Protein AF-A0A1Y5X9A7-F1 (afdb_monomer_lite)

InterPro domains:
  IPR046259 Domain of unknown function DUF6292 [PF19809] (19-104)

Foldseek 3Di:
DPVPVVVVLVVQQVVVLVLVCLLCVLLVHHCVQKDWASPPQTKIKGWHQDDAPVHPPWTWIWIATQVFAIFIWTPADVPGDTGTDGGDDDDNRDHSVSSNVVSVCNNVPPD

Sequence (111 aa):
MTETLVDHYDSYSRGLREYVASVAARLGVGMESCCVDTSRPAQVYVALDHRLDQFPGRDLALLWDEGTGWHAALDPGVGEDTVVVAKLHGAERPDPAMVARFVMSLNEKAG

Structure (mmCIF, N/CA/C/O backbone):
data_AF-A0A1Y5X9A7-F1
#
_entry.id   AF-A0A1Y5X9A7-F1
#
loop_
_atom_site.group_PDB
_atom_site.id
_atom_site.type_symbol
_atom_site.label_atom_id
_atom_site.label_alt_id
_atom_site.label_comp_id
_atom_site.label_asym_id
_atom_site.label_entity_id
_atom_site.label_seq_id
_atom_site.pdbx_PDB_ins_code
_atom_site.Cartn_x
_atom_site.Cartn_y
_atom_site.Cartn_z
_atom_site.occupancy
_atom_site.B_iso_or_equiv
_atom_site.auth_seq_id
_atom_site.auth_comp_id
_atom_site.auth_asym_id
_atom_site.auth_atom_id
_atom_site.pdbx_PDB_model_num
ATOM 1 N N . MET A 1 1 ? 19.452 18.371 -25.354 1.00 51.19 1 MET A N 1
ATOM 2 C CA . MET A 1 1 ? 20.005 17.749 -24.129 1.00 51.19 1 MET A CA 1
ATOM 3 C C . MET A 1 1 ? 18.850 17.551 -23.144 1.00 51.19 1 MET A C 1
ATOM 5 O O . MET A 1 1 ? 18.767 18.224 -22.129 1.00 51.19 1 MET A O 1
ATOM 9 N N . THR A 1 2 ? 17.893 16.702 -23.523 1.00 55.06 2 THR A N 1
ATOM 10 C CA . THR A 1 2 ? 16.593 16.503 -22.841 1.00 55.06 2 THR A CA 1
ATOM 11 C C . THR A 1 2 ? 16.121 15.047 -22.910 1.00 55.06 2 THR A C 1
ATOM 13 O O . THR A 1 2 ? 15.251 14.662 -22.141 1.00 55.06 2 THR A O 1
ATOM 16 N N . GLU A 1 3 ? 16.714 14.220 -23.777 1.00 57.66 3 GLU A N 1
ATOM 17 C CA . GLU A 1 3 ? 16.274 12.838 -24.002 1.00 57.66 3 GLU A CA 1
ATOM 18 C C . GLU A 1 3 ? 16.565 11.902 -22.818 1.00 57.66 3 GLU A C 1
ATOM 20 O O . GLU A 1 3 ? 15.729 11.072 -22.493 1.00 57.66 3 GLU A O 1
ATOM 25 N N . THR A 1 4 ? 17.678 12.072 -22.094 1.00 62.78 4 THR A N 1
ATOM 26 C CA . THR A 1 4 ? 18.064 11.143 -21.011 1.00 62.78 4 THR A CA 1
ATOM 27 C C . THR A 1 4 ? 17.245 11.309 -19.724 1.00 62.78 4 THR A C 1
ATOM 29 O O . THR A 1 4 ? 16.929 10.326 -19.065 1.00 62.78 4 THR A O 1
ATOM 32 N N . LEU A 1 5 ? 16.879 12.539 -19.339 1.00 63.16 5 LEU A N 1
ATOM 33 C CA . LEU A 1 5 ? 16.118 12.778 -18.100 1.00 63.16 5 LEU A CA 1
ATOM 34 C C . LEU A 1 5 ? 14.635 12.416 -18.246 1.00 63.16 5 LEU A C 1
ATOM 36 O O . LEU A 1 5 ? 14.038 11.908 -17.301 1.00 63.16 5 LEU A O 1
ATOM 40 N N . VAL A 1 6 ? 14.053 12.660 -19.425 1.00 66.62 6 VAL A N 1
ATOM 41 C CA . VAL A 1 6 ? 12.646 12.340 -19.708 1.00 66.62 6 VAL A CA 1
ATOM 42 C C . VAL A 1 6 ? 12.442 10.825 -19.807 1.00 66.62 6 VAL A C 1
ATOM 44 O O . VAL A 1 6 ? 11.501 10.310 -19.210 1.00 66.62 6 VAL A O 1
ATOM 47 N N . ASP A 1 7 ? 13.354 10.101 -20.464 1.00 70.44 7 ASP A N 1
ATOM 48 C CA . ASP A 1 7 ? 13.302 8.636 -20.592 1.00 70.44 7 ASP A CA 1
ATOM 49 C C . ASP A 1 7 ? 13.431 7.918 -19.233 1.00 70.44 7 ASP A C 1
ATOM 51 O O . ASP A 1 7 ? 12.644 7.027 -18.894 1.00 70.44 7 ASP A O 1
ATOM 55 N N . HIS A 1 8 ? 14.361 8.366 -18.382 1.00 70.56 8 HIS A N 1
ATOM 56 C CA . HIS A 1 8 ? 14.515 7.816 -17.032 1.00 70.56 8 HIS A CA 1
ATOM 57 C C . HIS A 1 8 ? 13.336 8.131 -16.104 1.00 70.56 8 HIS A C 1
ATOM 59 O O . HIS A 1 8 ? 12.991 7.316 -15.247 1.00 70.56 8 HIS A O 1
ATOM 65 N N . TYR A 1 9 ? 12.703 9.296 -16.261 1.00 77.50 9 TYR A N 1
ATOM 66 C CA . TYR A 1 9 ? 11.526 9.652 -15.474 1.00 77.50 9 TYR A CA 1
ATOM 67 C C . TYR A 1 9 ? 10.298 8.822 -15.874 1.00 77.50 9 TYR A C 1
ATOM 69 O O . TYR A 1 9 ? 9.588 8.333 -14.994 1.00 77.50 9 TYR A O 1
ATOM 77 N N . ASP A 1 10 ? 10.075 8.609 -17.174 1.00 84.12 10 ASP A N 1
ATOM 78 C CA . ASP A 1 10 ? 8.954 7.806 -17.677 1.00 84.12 10 ASP A CA 1
ATOM 79 C C . ASP A 1 10 ? 9.111 6.322 -17.310 1.00 84.12 10 ASP A C 1
ATOM 81 O O . ASP A 1 10 ? 8.202 5.713 -16.740 1.00 84.12 10 ASP A O 1
ATOM 85 N N . SER A 1 11 ? 10.310 5.764 -17.510 1.00 88.06 11 SER A N 1
ATOM 86 C CA . SER A 1 11 ? 10.624 4.382 -17.125 1.00 88.06 11 SER A CA 1
ATOM 87 C C . SER A 1 11 ? 10.513 4.146 -15.618 1.00 88.06 11 SER A C 1
ATOM 89 O O . SER A 1 11 ? 9.946 3.134 -15.198 1.00 88.06 11 SER A O 1
ATOM 91 N N . TYR A 1 12 ? 10.979 5.083 -14.785 1.00 90.31 12 TYR A N 1
ATOM 92 C CA . TYR A 1 12 ? 10.788 4.991 -13.338 1.00 90.31 12 TYR A CA 1
ATOM 93 C C . TYR A 1 12 ? 9.310 5.062 -12.951 1.00 90.31 12 TYR A C 1
ATOM 95 O O . TYR A 1 12 ? 8.838 4.231 -12.176 1.00 90.31 12 TYR A O 1
ATOM 103 N N . SER A 1 13 ? 8.579 6.032 -13.505 1.00 92.75 13 SER A N 1
ATOM 104 C CA . SER A 1 13 ? 7.156 6.241 -13.225 1.00 92.75 13 SER A CA 1
ATOM 105 C C . SER A 1 13 ? 6.339 5.002 -13.573 1.00 92.75 13 SER A C 1
ATOM 107 O O . SER A 1 13 ? 5.507 4.552 -12.783 1.00 92.75 13 SER A O 1
ATOM 109 N N . ARG A 1 14 ? 6.618 4.404 -14.733 1.00 94.25 14 ARG A N 1
ATOM 110 C CA . ARG A 1 14 ? 6.00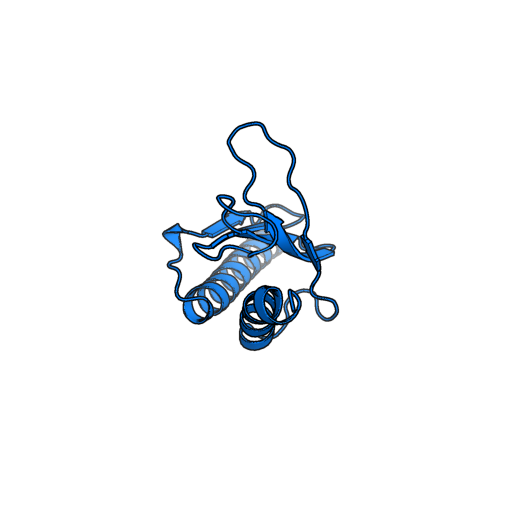6 3.154 -15.171 1.00 94.25 14 ARG A CA 1
ATOM 111 C C . ARG A 1 14 ? 6.376 1.990 -14.255 1.00 94.25 14 ARG A C 1
ATOM 113 O O . ARG A 1 14 ? 5.482 1.285 -13.797 1.00 94.25 14 ARG A O 1
ATOM 120 N N . GLY A 1 15 ? 7.659 1.824 -13.939 1.00 95.69 15 GLY A N 1
ATOM 121 C CA . GLY A 1 15 ? 8.128 0.746 -13.068 1.00 95.69 15 GLY A CA 1
ATOM 122 C C . GLY A 1 15 ? 7.543 0.823 -11.655 1.00 95.69 15 GLY A C 1
ATOM 123 O O . GLY A 1 15 ? 7.172 -0.202 -11.085 1.00 95.69 15 GLY A O 1
ATOM 124 N N . LEU A 1 16 ? 7.398 2.029 -11.095 1.00 95.81 16 LEU A N 1
ATOM 125 C CA . LEU A 1 16 ? 6.732 2.222 -9.807 1.00 95.81 16 LEU A CA 1
ATOM 126 C C . LEU A 1 16 ? 5.245 1.861 -9.895 1.00 95.81 16 LEU A C 1
ATOM 128 O O . LEU A 1 16 ? 4.751 1.135 -9.039 1.00 95.81 16 LEU A O 1
ATOM 132 N N . ARG A 1 17 ? 4.537 2.294 -10.944 1.00 96.88 17 ARG A N 1
ATOM 133 C CA . ARG A 1 17 ? 3.119 1.944 -11.145 1.00 96.88 17 ARG A CA 1
ATOM 134 C C . ARG A 1 17 ? 2.903 0.438 -11.312 1.00 96.88 17 ARG A C 1
ATOM 136 O O . ARG A 1 17 ? 1.978 -0.100 -10.716 1.00 96.88 17 ARG A O 1
ATOM 143 N N . GLU A 1 18 ? 3.756 -0.248 -12.069 1.00 97.56 18 GLU A N 1
ATOM 144 C CA . GLU A 1 18 ? 3.699 -1.709 -12.247 1.00 97.56 18 GLU A CA 1
ATOM 145 C C . GLU A 1 18 ? 3.978 -2.455 -10.929 1.00 97.56 18 GLU A C 1
ATOM 147 O O . GLU A 1 18 ? 3.305 -3.437 -10.596 1.00 97.56 18 GLU A O 1
ATOM 152 N N . TYR A 1 19 ? 4.930 -1.954 -10.137 1.00 97.81 19 TYR A N 1
ATOM 153 C CA . TYR A 1 19 ? 5.202 -2.471 -8.799 1.00 97.81 19 TYR A CA 1
ATOM 154 C C . TYR A 1 19 ? 3.999 -2.296 -7.862 1.00 97.81 19 TYR A C 1
ATOM 156 O O . TYR A 1 19 ? 3.570 -3.263 -7.231 1.00 97.81 19 TYR A O 1
ATOM 164 N N . VAL A 1 20 ? 3.412 -1.096 -7.812 1.00 98.06 20 VAL A N 1
ATOM 165 C CA . VAL A 1 20 ? 2.229 -0.807 -6.986 1.00 98.06 20 VAL A CA 1
ATOM 166 C C . VAL A 1 20 ? 1.040 -1.658 -7.417 1.00 98.06 20 VAL A C 1
ATOM 168 O O . VAL A 1 20 ? 0.380 -2.229 -6.556 1.00 98.06 20 VAL A O 1
ATOM 171 N N . ALA A 1 21 ? 0.822 -1.852 -8.719 1.00 98.00 21 ALA A N 1
ATOM 172 C CA . ALA A 1 21 ? -0.217 -2.753 -9.218 1.00 98.00 21 ALA A CA 1
ATOM 173 C C . ALA A 1 21 ? -0.014 -4.198 -8.738 1.00 98.00 21 ALA A C 1
ATOM 175 O O . ALA A 1 21 ? -0.970 -4.870 -8.354 1.00 98.00 21 ALA A O 1
ATOM 176 N N . SER A 1 22 ? 1.236 -4.664 -8.692 1.00 98.38 22 SER A N 1
ATOM 177 C CA . SER A 1 22 ? 1.568 -5.992 -8.167 1.00 98.38 22 SER A CA 1
ATOM 178 C C . SER A 1 22 ? 1.323 -6.101 -6.659 1.00 98.38 22 SER A C 1
ATOM 180 O O . SER A 1 22 ? 0.901 -7.152 -6.183 1.00 98.38 22 SER A O 1
ATOM 182 N N . VAL A 1 23 ? 1.569 -5.034 -5.895 1.00 98.06 23 VAL A N 1
ATOM 183 C CA . VAL A 1 23 ? 1.252 -4.969 -4.458 1.00 98.06 23 VAL A CA 1
ATOM 184 C C . VAL A 1 23 ? -0.263 -4.955 -4.240 1.00 98.06 23 VAL A C 1
ATOM 186 O O . VAL A 1 23 ? -0.771 -5.795 -3.499 1.00 98.06 23 VAL A O 1
ATOM 189 N N . ALA A 1 24 ? -0.986 -4.069 -4.928 1.00 97.19 24 ALA A N 1
ATOM 190 C CA . ALA A 1 24 ? -2.438 -3.922 -4.847 1.00 97.19 24 ALA A CA 1
ATOM 191 C C . ALA A 1 24 ? -3.162 -5.242 -5.151 1.00 97.19 24 ALA A C 1
ATOM 193 O O . ALA A 1 24 ? -3.959 -5.716 -4.341 1.00 97.19 24 ALA A O 1
ATOM 194 N N . ALA A 1 25 ? -2.777 -5.918 -6.240 1.00 97.25 25 ALA A N 1
ATOM 195 C CA . ALA A 1 25 ? -3.339 -7.213 -6.617 1.00 97.25 25 ALA A CA 1
ATOM 196 C C . ALA A 1 25 ? -3.178 -8.277 -5.519 1.00 97.25 25 ALA A C 1
ATOM 198 O O . ALA A 1 25 ? -4.061 -9.108 -5.315 1.00 97.25 25 ALA A O 1
ATOM 199 N N . ARG A 1 26 ? -2.062 -8.255 -4.782 1.00 96.81 26 ARG A N 1
ATOM 200 C CA . ARG A 1 26 ? -1.810 -9.196 -3.678 1.00 96.81 26 ARG A CA 1
ATOM 201 C C . ARG A 1 26 ? -2.531 -8.833 -2.388 1.00 96.81 26 ARG A C 1
ATOM 203 O O . ARG A 1 26 ? -2.753 -9.718 -1.569 1.00 96.81 26 ARG A O 1
ATOM 210 N N . LEU A 1 27 ? -2.864 -7.560 -2.213 1.00 95.19 27 LEU A N 1
ATOM 211 C CA . LEU A 1 27 ? -3.708 -7.065 -1.127 1.00 95.19 27 LEU A CA 1
ATOM 212 C C . LEU A 1 27 ? -5.204 -7.224 -1.438 1.00 95.19 27 LEU A C 1
ATOM 214 O O . LEU A 1 27 ? -6.029 -7.004 -0.559 1.00 95.19 27 LEU A O 1
ATOM 218 N N . GLY A 1 28 ? -5.552 -7.627 -2.666 1.00 95.38 28 GLY A N 1
ATOM 219 C CA . GLY A 1 28 ? -6.936 -7.795 -3.106 1.00 95.38 28 GLY A CA 1
ATOM 220 C C . GLY A 1 28 ? -7.660 -6.478 -3.389 1.00 95.38 28 GLY A C 1
ATOM 221 O O . GLY A 1 28 ? -8.885 -6.478 -3.441 1.00 95.38 28 GLY A O 1
ATOM 222 N N . VAL A 1 29 ? -6.922 -5.377 -3.577 1.00 95.62 29 VAL A N 1
ATOM 223 C CA . VAL A 1 29 ? -7.473 -4.053 -3.905 1.00 95.62 29 VAL A CA 1
ATOM 224 C C . VAL A 1 29 ? -7.144 -3.670 -5.346 1.00 95.62 29 VAL A C 1
ATOM 226 O O . VAL A 1 29 ? -6.154 -4.131 -5.922 1.00 95.62 29 VAL A O 1
ATOM 229 N N . GLY A 1 30 ? -7.989 -2.833 -5.941 1.00 95.00 30 GLY A N 1
ATOM 230 C CA . GLY A 1 30 ? -7.767 -2.302 -7.280 1.00 95.00 30 GLY A CA 1
ATOM 231 C C . GLY A 1 30 ? -6.832 -1.090 -7.285 1.00 95.00 30 GLY A C 1
ATOM 232 O O . GLY A 1 30 ? -6.578 -0.463 -6.257 1.00 95.00 30 GLY A O 1
ATOM 233 N N . MET A 1 31 ? -6.317 -0.736 -8.465 1.00 96.19 31 MET A N 1
ATOM 234 C CA . MET A 1 31 ? -5.465 0.452 -8.630 1.00 96.19 31 MET A CA 1
ATOM 235 C C . MET A 1 31 ? -6.221 1.763 -8.393 1.00 96.19 31 MET A C 1
ATOM 237 O O . MET A 1 31 ? -5.593 2.783 -8.133 1.00 96.19 31 MET A O 1
ATOM 241 N N . GLU A 1 32 ? -7.551 1.749 -8.463 1.00 95.69 32 GLU A N 1
ATOM 242 C CA . GLU A 1 32 ? -8.416 2.860 -8.068 1.00 95.69 32 GLU A CA 1
ATOM 243 C C . GLU A 1 32 ? -8.320 3.192 -6.572 1.00 95.69 32 GLU A C 1
ATOM 245 O O . GLU A 1 32 ? -8.576 4.331 -6.188 1.00 95.69 32 GLU A O 1
ATOM 250 N N . SER A 1 33 ? -7.894 2.231 -5.746 1.00 95.25 33 SER A N 1
ATOM 251 C CA . SER A 1 33 ? -7.592 2.426 -4.324 1.00 95.25 33 SER A CA 1
ATOM 252 C C . SER A 1 33 ? -6.169 2.946 -4.093 1.00 95.25 33 SER A C 1
ATOM 254 O O . SER A 1 33 ? -5.757 3.116 -2.945 1.00 95.25 33 SER A O 1
ATOM 256 N N . CYS A 1 34 ? -5.393 3.180 -5.157 1.00 96.75 34 CYS A N 1
ATOM 257 C CA . CYS A 1 34 ? -4.008 3.626 -5.081 1.00 96.75 34 CYS A CA 1
ATOM 258 C C . CYS A 1 34 ? -3.836 5.052 -5.616 1.00 96.75 34 CYS A C 1
ATOM 260 O O . CYS A 1 34 ? -4.306 5.396 -6.700 1.00 96.75 34 CYS A O 1
ATOM 262 N N . CYS A 1 35 ? -3.042 5.856 -4.916 1.00 95.56 35 CYS A N 1
ATOM 263 C CA . CYS A 1 35 ? -2.485 7.100 -5.433 1.00 95.56 35 CYS A CA 1
ATOM 264 C C . CYS A 1 35 ? -0.970 6.934 -5.579 1.00 95.56 35 CYS A C 1
ATOM 266 O O . CYS A 1 35 ? -0.298 6.552 -4.624 1.00 95.56 35 CYS A O 1
ATOM 268 N N . VAL A 1 36 ? -0.438 7.186 -6.777 1.00 96.44 36 VAL A N 1
ATOM 269 C CA . VAL A 1 36 ? 0.998 7.085 -7.078 1.00 96.44 36 VAL A CA 1
ATOM 270 C C . VAL A 1 36 ? 1.488 8.446 -7.549 1.00 96.44 36 VAL A C 1
ATOM 272 O O . VAL A 1 36 ? 1.197 8.849 -8.682 1.00 96.44 36 VAL A O 1
ATOM 275 N N . ASP A 1 37 ? 2.237 9.125 -6.687 1.00 95.00 37 ASP A N 1
ATOM 276 C CA . ASP A 1 37 ? 2.958 10.351 -7.004 1.00 95.00 37 ASP A CA 1
ATOM 277 C C . ASP A 1 37 ? 4.407 10.001 -7.360 1.00 95.00 37 ASP A C 1
ATOM 279 O O . ASP A 1 37 ? 5.165 9.454 -6.561 1.00 95.00 37 ASP A O 1
ATOM 283 N N . THR A 1 38 ? 4.782 10.280 -8.604 1.00 93.62 38 THR A N 1
ATOM 284 C CA . THR A 1 38 ? 6.114 9.984 -9.141 1.00 93.62 38 THR A CA 1
A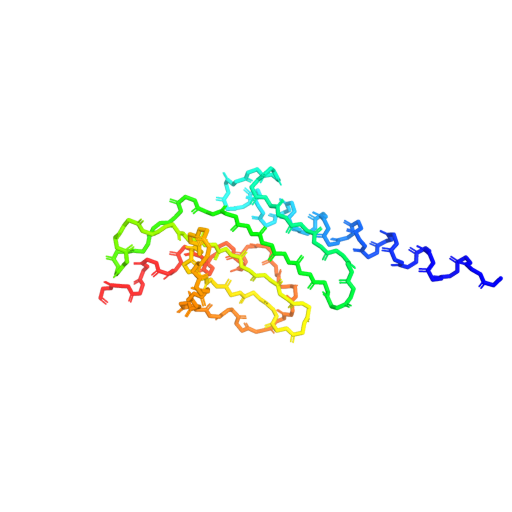TOM 285 C C . THR A 1 38 ? 7.055 11.187 -9.083 1.00 93.62 38 THR A C 1
ATOM 287 O O . THR A 1 38 ? 8.212 11.063 -9.493 1.00 93.62 38 THR A O 1
ATOM 290 N N . SER A 1 39 ? 6.583 12.345 -8.603 1.00 90.25 39 SER A N 1
ATOM 291 C CA . SER A 1 39 ? 7.454 13.479 -8.296 1.00 90.25 39 SER A CA 1
ATOM 292 C C . SER A 1 39 ? 8.442 13.074 -7.205 1.00 90.25 39 SER A C 1
ATOM 294 O O . SER A 1 39 ? 8.120 12.253 -6.361 1.00 90.25 39 SER A O 1
ATOM 296 N N . ARG A 1 40 ? 9.688 13.556 -7.259 1.00 88.25 40 ARG A N 1
ATOM 297 C CA . ARG A 1 40 ? 10.735 13.110 -6.326 1.00 88.25 40 ARG A CA 1
ATOM 298 C C . ARG A 1 40 ? 10.724 13.980 -5.060 1.00 88.25 40 ARG A C 1
ATOM 300 O O . ARG A 1 40 ? 10.813 15.202 -5.210 1.00 88.25 40 ARG A O 1
ATOM 307 N N . PRO A 1 41 ? 10.705 13.394 -3.846 1.00 91.31 41 PRO A N 1
ATOM 308 C CA . PRO A 1 41 ? 10.665 11.955 -3.552 1.00 91.31 41 PRO A CA 1
ATOM 309 C C . PRO A 1 41 ? 9.299 11.332 -3.861 1.00 91.31 41 PRO A C 1
ATOM 311 O O . PRO A 1 41 ? 8.262 11.901 -3.517 1.00 91.31 41 PRO A O 1
ATOM 314 N N . ALA A 1 42 ? 9.321 10.166 -4.511 1.00 94.56 42 ALA A N 1
ATOM 315 C CA . ALA A 1 42 ? 8.099 9.491 -4.932 1.00 94.56 42 ALA A CA 1
ATOM 316 C C . ALA A 1 42 ? 7.330 8.928 -3.734 1.00 94.56 42 ALA A C 1
ATOM 318 O O . ALA A 1 42 ? 7.925 8.458 -2.762 1.00 94.56 42 ALA A O 1
ATOM 319 N N . GLN A 1 43 ? 6.004 8.948 -3.837 1.00 95.56 43 GLN A N 1
ATOM 320 C CA . GLN A 1 43 ? 5.098 8.538 -2.772 1.00 95.56 43 GLN A CA 1
ATOM 321 C C . GLN A 1 43 ? 3.972 7.662 -3.316 1.00 95.56 43 GLN A C 1
ATOM 323 O O . GLN A 1 43 ? 3.482 7.846 -4.434 1.00 95.56 43 GLN A O 1
ATOM 328 N N . VAL A 1 44 ? 3.543 6.703 -2.503 1.00 96.88 44 VAL A N 1
ATOM 329 C CA . VAL A 1 44 ? 2.382 5.862 -2.786 1.00 96.88 44 VAL A CA 1
ATOM 330 C C . VAL A 1 44 ? 1.476 5.839 -1.572 1.00 96.88 44 VAL A C 1
ATOM 332 O O . VAL A 1 44 ? 1.931 5.706 -0.440 1.00 96.88 44 VAL A O 1
ATOM 335 N N . TYR A 1 45 ? 0.182 5.911 -1.834 1.00 95.62 45 TYR A N 1
ATOM 336 C CA . TYR A 1 45 ? -0.876 5.650 -0.875 1.00 95.62 45 TYR A CA 1
ATOM 337 C C . TYR A 1 45 ? -1.749 4.521 -1.422 1.00 95.62 45 TYR A C 1
ATOM 339 O O . TYR A 1 45 ? -2.091 4.526 -2.606 1.00 95.62 45 TYR A O 1
ATOM 347 N N . VAL A 1 46 ? -2.117 3.563 -0.576 1.00 95.81 46 VAL A N 1
ATOM 348 C CA . VAL A 1 46 ? -3.061 2.487 -0.891 1.00 95.81 46 VAL A CA 1
ATOM 349 C C . VAL A 1 46 ? -4.096 2.411 0.225 1.00 95.81 46 VAL A C 1
ATOM 351 O O . VAL A 1 46 ? -3.747 2.078 1.357 1.00 95.81 46 VAL A O 1
ATOM 354 N N . ALA A 1 47 ? -5.357 2.694 -0.094 1.00 93.94 47 ALA A N 1
ATOM 355 C CA . ALA A 1 47 ? -6.468 2.484 0.829 1.00 93.94 47 ALA A CA 1
ATOM 356 C C . ALA A 1 47 ? -6.720 0.983 1.012 1.00 93.94 47 ALA A C 1
ATOM 358 O O . ALA A 1 47 ? -6.751 0.231 0.033 1.00 93.94 47 ALA A O 1
ATOM 359 N N . LEU A 1 48 ? -6.910 0.547 2.257 1.00 92.31 48 LEU A N 1
ATOM 360 C CA . LEU A 1 48 ? -7.216 -0.836 2.602 1.00 92.31 48 LEU A CA 1
ATOM 361 C C . LEU A 1 48 ? -8.507 -0.892 3.417 1.00 92.31 48 LEU A C 1
ATOM 363 O O . LEU A 1 48 ? -8.610 -0.255 4.457 1.00 92.31 48 LEU A O 1
ATOM 367 N N . ASP A 1 49 ? -9.412 -1.805 3.068 1.00 84.75 49 ASP A N 1
ATOM 368 C CA . ASP A 1 49 ? -10.569 -2.146 3.918 1.00 84.75 49 ASP A CA 1
ATOM 369 C C . ASP A 1 49 ? -10.176 -2.954 5.178 1.00 84.75 49 ASP A C 1
ATOM 371 O O . ASP A 1 49 ? -11.016 -3.527 5.877 1.00 84.75 49 ASP A O 1
ATOM 375 N N . HIS A 1 50 ? -8.875 -3.055 5.464 1.00 81.62 50 HIS A N 1
ATOM 376 C CA . HIS A 1 50 ? -8.360 -3.755 6.631 1.00 81.62 50 HIS A CA 1
ATOM 377 C C . HIS A 1 50 ? -8.518 -2.878 7.867 1.00 81.62 50 HIS A C 1
ATOM 379 O O . HIS A 1 50 ? -8.104 -1.721 7.880 1.00 81.62 50 HIS A O 1
ATOM 385 N N . ARG A 1 51 ? -9.045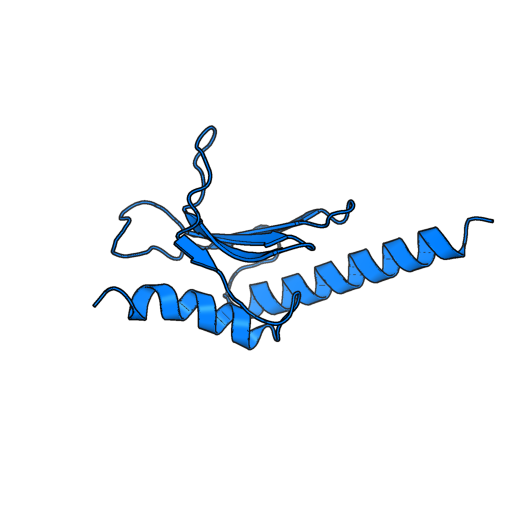 -3.468 8.938 1.00 82.56 51 ARG A N 1
ATOM 386 C CA . ARG A 1 51 ? -9.169 -2.827 10.247 1.00 82.56 51 ARG A CA 1
ATOM 387 C C . ARG A 1 51 ? -8.297 -3.550 11.252 1.00 82.56 51 ARG A C 1
ATOM 389 O O . ARG A 1 51 ? -8.206 -4.778 11.218 1.00 82.56 51 ARG A O 1
ATOM 396 N N . LEU A 1 52 ? -7.678 -2.771 12.131 1.00 84.06 52 LEU A N 1
ATOM 397 C CA . LEU A 1 52 ? -6.976 -3.296 13.294 1.00 84.06 52 LEU A CA 1
ATOM 398 C C . LEU A 1 52 ? -7.939 -3.392 14.469 1.00 84.06 52 LEU A C 1
ATOM 400 O O . LEU A 1 52 ? -8.621 -2.416 14.782 1.00 84.06 52 LEU A O 1
ATOM 404 N N . ASP A 1 53 ? -7.923 -4.517 15.180 1.00 83.81 53 ASP A N 1
ATOM 405 C CA . ASP A 1 53 ? -8.763 -4.716 16.371 1.00 83.81 53 ASP A CA 1
ATOM 406 C C . ASP A 1 53 ? -8.500 -3.658 17.458 1.00 83.81 53 ASP A C 1
ATOM 408 O O . ASP A 1 53 ? -9.402 -3.259 18.193 1.00 83.81 53 ASP A O 1
ATOM 412 N N . GLN A 1 54 ? -7.264 -3.151 17.523 1.00 81.56 54 GLN A N 1
ATOM 413 C CA . GLN A 1 54 ? -6.844 -2.100 18.455 1.00 81.56 54 GLN A CA 1
ATOM 414 C C . GLN A 1 54 ? -7.433 -0.717 18.117 1.00 81.56 54 GLN A C 1
ATOM 416 O O . GLN A 1 54 ? -7.476 0.154 18.984 1.00 81.56 54 GLN A O 1
ATOM 421 N N . PHE A 1 55 ? -7.897 -0.510 16.878 1.00 81.75 55 PHE A N 1
ATOM 422 C CA . PHE A 1 55 ? -8.414 0.766 16.373 1.00 81.75 55 PHE A CA 1
ATOM 423 C C . PHE A 1 55 ? -9.765 0.567 15.664 1.00 81.75 55 PHE A C 1
ATOM 425 O O . PHE A 1 55 ? -9.862 0.694 14.440 1.00 81.75 55 PHE A O 1
ATOM 432 N N . PRO A 1 56 ? -10.836 0.246 16.414 1.00 79.75 56 PRO A N 1
ATOM 433 C CA . PRO A 1 56 ? -12.138 -0.022 15.822 1.00 79.75 56 PRO A CA 1
ATOM 434 C C . PRO A 1 56 ? -12.671 1.204 15.068 1.00 79.75 56 PRO A C 1
ATOM 436 O O . PRO A 1 56 ? -12.641 2.327 15.567 1.00 79.75 56 PRO A O 1
ATOM 439 N N . GLY A 1 57 ? -13.195 0.971 13.862 1.00 82.69 57 GLY A N 1
ATOM 440 C CA . GLY A 1 57 ? -13.800 2.015 13.027 1.00 82.69 57 GLY A CA 1
ATOM 441 C C . GLY A 1 57 ? -12.808 2.877 12.243 1.00 82.69 57 GLY A C 1
ATOM 442 O O . GLY A 1 57 ? -13.237 3.834 11.604 1.00 82.69 57 GLY A O 1
ATOM 443 N N . ARG A 1 58 ? -11.512 2.547 12.273 1.00 84.94 58 ARG A N 1
ATOM 444 C CA . ARG A 1 58 ? -10.480 3.177 11.446 1.00 84.94 58 ARG A CA 1
ATOM 445 C C . ARG A 1 58 ? -9.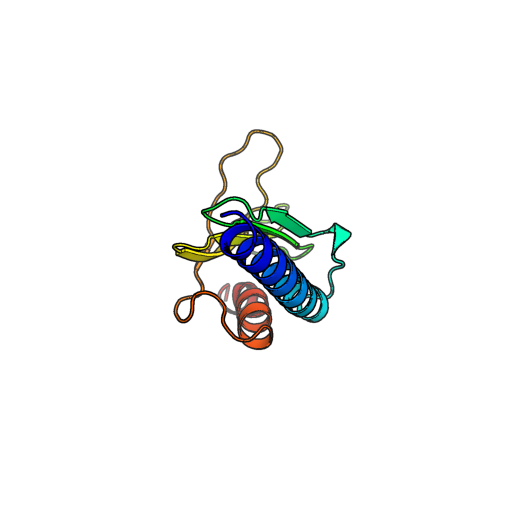958 2.162 10.438 1.00 84.94 58 ARG A C 1
ATOM 447 O O . ARG A 1 58 ? -9.481 1.095 10.826 1.00 84.94 58 ARG A O 1
ATOM 454 N N . ASP A 1 59 ? -10.072 2.503 9.164 1.00 89.31 59 ASP A N 1
ATOM 455 C CA . ASP A 1 59 ? -9.489 1.714 8.084 1.00 89.31 59 ASP A CA 1
ATOM 456 C C . ASP A 1 59 ? -7.971 1.952 8.035 1.00 89.31 59 ASP A C 1
ATOM 458 O O . ASP A 1 59 ? -7.457 2.935 8.582 1.00 89.31 59 ASP A O 1
ATOM 462 N N . LEU A 1 60 ? -7.231 1.019 7.442 1.00 92.25 60 LEU A N 1
ATOM 463 C CA . LEU A 1 60 ? -5.795 1.151 7.240 1.00 92.25 60 LEU A CA 1
ATOM 464 C C . LEU A 1 60 ? -5.494 1.779 5.884 1.00 92.25 60 LEU A C 1
ATOM 466 O O . LEU A 1 60 ? -6.115 1.476 4.871 1.00 92.25 60 LEU A O 1
ATOM 470 N N . ALA A 1 61 ? -4.430 2.564 5.854 1.00 94.25 61 ALA A N 1
ATOM 471 C CA . ALA A 1 61 ? -3.740 2.939 4.641 1.00 94.25 61 ALA A CA 1
ATOM 472 C C . ALA A 1 61 ? -2.334 2.340 4.656 1.00 94.25 61 ALA A C 1
ATOM 474 O O . ALA A 1 61 ? -1.653 2.287 5.687 1.00 94.25 61 ALA A O 1
ATOM 475 N N . LEU A 1 62 ? -1.878 1.900 3.491 1.00 95.88 62 LEU A N 1
ATOM 476 C CA . LEU A 1 62 ? -0.495 1.521 3.277 1.00 95.88 62 LEU A CA 1
ATOM 477 C C . LEU A 1 62 ? 0.206 2.643 2.510 1.00 95.88 62 LEU A C 1
ATOM 479 O O . LEU A 1 62 ? -0.198 3.013 1.409 1.00 95.88 62 LEU A O 1
ATOM 483 N N . LEU A 1 63 ? 1.260 3.180 3.112 1.00 95.81 63 LEU A N 1
ATOM 484 C CA . LEU A 1 63 ? 2.031 4.304 2.605 1.00 95.81 63 LEU A CA 1
ATOM 485 C C . LEU A 1 63 ? 3.413 3.824 2.186 1.00 95.81 63 LEU A C 1
ATOM 487 O O . LEU A 1 63 ? 4.020 3.006 2.877 1.00 95.81 63 LEU A O 1
ATOM 491 N N . TRP A 1 64 ? 3.921 4.355 1.085 1.00 96.94 64 TRP A N 1
ATOM 492 C CA . TRP A 1 64 ? 5.312 4.203 0.690 1.00 96.94 64 TRP A CA 1
ATOM 493 C C . TRP A 1 64 ? 5.911 5.564 0.402 1.00 96.94 64 TRP A C 1
ATOM 495 O O . TRP A 1 64 ? 5.292 6.388 -0.269 1.00 96.94 64 TRP A O 1
ATOM 505 N N . ASP A 1 65 ? 7.137 5.759 0.853 1.00 92.69 65 ASP A N 1
ATOM 506 C CA . ASP A 1 65 ? 7.958 6.907 0.505 1.00 92.69 65 ASP A CA 1
ATOM 507 C C . ASP A 1 65 ? 9.330 6.410 0.045 1.00 92.69 65 ASP A C 1
ATOM 509 O O . ASP A 1 65 ? 9.912 5.507 0.649 1.00 92.69 65 ASP A O 1
ATOM 513 N N . GLU A 1 66 ? 9.850 7.002 -1.026 1.00 91.69 66 GLU A N 1
ATOM 514 C CA . GLU A 1 66 ? 11.126 6.621 -1.635 1.00 91.69 66 GLU A CA 1
ATOM 515 C C . GLU A 1 66 ? 12.291 6.611 -0.636 1.00 91.69 66 GLU A C 1
ATOM 517 O O . GLU A 1 66 ? 13.164 5.754 -0.712 1.00 91.69 66 GLU A O 1
ATOM 522 N N . GLY A 1 67 ? 12.309 7.528 0.333 1.00 90.44 67 GLY A N 1
ATOM 523 C CA . GLY A 1 67 ? 13.385 7.597 1.320 1.00 90.44 67 GLY A CA 1
ATOM 524 C C . GLY A 1 67 ? 13.219 6.624 2.485 1.00 90.44 67 GLY A C 1
ATOM 525 O O . GLY A 1 67 ? 14.195 6.287 3.161 1.00 90.44 67 GLY A O 1
ATOM 526 N N . THR A 1 68 ? 11.990 6.193 2.772 1.00 90.12 68 THR A N 1
ATOM 527 C CA . THR A 1 68 ? 11.676 5.526 4.037 1.00 90.12 68 THR A CA 1
ATOM 528 C C . THR A 1 68 ? 11.014 4.158 3.900 1.00 90.12 68 THR A C 1
ATOM 530 O O . THR A 1 68 ? 11.015 3.427 4.895 1.00 90.12 68 THR A O 1
ATOM 533 N N . GLY A 1 69 ? 10.557 3.765 2.713 1.00 94.88 69 GLY A N 1
ATOM 534 C CA . GLY A 1 69 ? 9.939 2.473 2.424 1.00 94.88 69 GLY A CA 1
ATOM 535 C C . GLY A 1 69 ? 8.460 2.409 2.807 1.00 94.88 69 GLY A C 1
ATOM 536 O O . GLY A 1 69 ? 7.779 3.427 2.847 1.00 94.88 69 GLY A O 1
ATOM 537 N N . TRP A 1 70 ? 7.970 1.190 3.055 1.00 97.50 70 TRP A N 1
ATOM 538 C CA . TRP A 1 70 ? 6.562 0.914 3.353 1.00 97.50 70 TRP A CA 1
ATOM 539 C C . TRP A 1 70 ? 6.216 1.050 4.841 1.00 97.50 70 TRP A C 1
ATOM 541 O O . TRP A 1 70 ? 6.904 0.503 5.713 1.00 97.50 70 TRP A O 1
ATOM 551 N N . HIS A 1 71 ? 5.070 1.666 5.125 1.00 95.81 71 HIS A N 1
ATOM 552 C CA . HIS A 1 71 ? 4.498 1.808 6.462 1.00 95.81 71 HIS A CA 1
ATOM 553 C C . HIS A 1 71 ? 2.988 1.627 6.408 1.00 95.81 71 HIS A C 1
ATOM 555 O O . HIS A 1 71 ? 2.328 2.082 5.479 1.00 95.81 71 HIS A O 1
ATOM 561 N N . ALA A 1 72 ? 2.437 0.990 7.432 1.00 95.00 72 ALA A N 1
ATOM 562 C CA . ALA A 1 72 ? 1.004 0.975 7.657 1.00 95.00 72 ALA A CA 1
ATOM 563 C C . ALA A 1 72 ? 0.638 2.146 8.566 1.00 95.00 72 ALA A C 1
ATOM 565 O O . ALA A 1 72 ? 1.297 2.385 9.586 1.00 95.00 72 ALA A O 1
ATOM 566 N N . ALA A 1 73 ? -0.424 2.847 8.210 1.00 93.38 73 ALA A N 1
ATOM 567 C CA . ALA A 1 73 ? -1.000 3.920 8.992 1.00 93.38 73 ALA A CA 1
ATOM 568 C C . ALA A 1 73 ? -2.509 3.725 9.106 1.00 93.38 73 ALA A C 1
ATOM 570 O O . ALA A 1 73 ? -3.119 3.053 8.279 1.00 93.38 73 ALA A O 1
ATOM 571 N N . LEU A 1 74 ? -3.117 4.319 10.127 1.00 90.50 74 LEU A N 1
ATOM 572 C CA . LEU A 1 74 ? -4.560 4.526 10.108 1.00 90.50 74 LEU A CA 1
ATOM 573 C C . LEU A 1 74 ? -4.874 5.515 8.990 1.00 90.50 74 LEU A C 1
ATOM 575 O O . LEU A 1 74 ? -4.178 6.526 8.874 1.00 90.50 74 LEU A O 1
ATOM 579 N N . ASP A 1 75 ? -5.906 5.230 8.200 1.00 80.81 75 ASP A N 1
ATOM 580 C CA . ASP A 1 75 ? -6.393 6.159 7.192 1.00 80.81 75 ASP A CA 1
ATOM 581 C C . ASP A 1 75 ? -6.742 7.482 7.898 1.00 80.81 75 ASP A C 1
ATOM 583 O O . ASP A 1 75 ? -7.540 7.485 8.857 1.00 80.81 75 ASP A O 1
ATOM 587 N N . PRO A 1 76 ? -6.065 8.591 7.552 1.00 68.19 76 PRO A N 1
ATOM 588 C CA . PRO A 1 76 ? -6.423 9.884 8.091 1.00 68.19 76 PRO A CA 1
ATOM 589 C C . PRO A 1 76 ? -7.763 10.269 7.471 1.00 68.19 76 PRO A C 1
ATOM 591 O O . PRO A 1 76 ? -7.875 10.483 6.264 1.00 68.19 76 PRO A O 1
ATOM 594 N N . GLY A 1 77 ? -8.799 10.388 8.305 1.00 66.62 77 GLY A N 1
ATOM 595 C CA . GLY A 1 77 ? -9.997 11.101 7.883 1.00 66.62 77 GLY A CA 1
ATOM 596 C C . GLY A 1 77 ? -9.618 12.501 7.384 1.00 66.62 77 GLY A C 1
ATOM 597 O O . GLY A 1 77 ? -8.542 13.023 7.690 1.00 66.62 77 GLY A O 1
ATOM 598 N N . VAL A 1 78 ? -10.494 13.134 6.604 1.00 58.69 78 VAL A N 1
ATOM 599 C CA . VAL A 1 78 ? -10.219 14.469 6.051 1.00 58.69 78 VAL A CA 1
ATOM 600 C C . VAL A 1 78 ? -9.849 15.447 7.178 1.00 58.69 78 VAL A C 1
ATOM 602 O O . VAL A 1 78 ? -10.691 15.781 8.008 1.00 58.69 78 VAL A O 1
ATOM 605 N N . GLY A 1 79 ? -8.598 15.925 7.180 1.00 63.53 79 GLY A N 1
ATOM 606 C CA . GLY A 1 79 ? -8.082 16.896 8.153 1.00 63.53 79 GLY A CA 1
ATOM 607 C C . GLY A 1 79 ? -7.436 16.309 9.415 1.00 63.53 79 GLY A C 1
ATOM 608 O O . GLY A 1 79 ? -7.114 17.081 10.315 1.00 63.53 79 GLY A O 1
ATOM 609 N N . GLU A 1 80 ? -7.244 14.989 9.498 1.00 66.56 80 GLU A N 1
ATOM 610 C CA . GLU A 1 80 ? -6.547 14.340 10.616 1.00 66.56 80 GLU A CA 1
ATOM 611 C C . GLU A 1 80 ? -5.072 14.041 10.313 1.00 66.56 80 GLU A C 1
ATOM 613 O O . GLU A 1 80 ? -4.679 13.833 9.165 1.00 66.56 80 GLU A O 1
ATOM 618 N N . ASP A 1 81 ? -4.261 13.971 11.372 1.00 73.19 81 ASP A N 1
ATOM 619 C CA . ASP A 1 81 ? -2.872 13.530 11.281 1.00 73.19 81 ASP A CA 1
ATOM 620 C C . ASP A 1 81 ? -2.790 12.021 11.003 1.00 73.19 81 ASP A C 1
ATOM 622 O O . ASP A 1 81 ? -3.476 11.202 11.622 1.00 73.19 81 ASP A O 1
ATOM 626 N N . THR A 1 82 ? -1.891 11.640 10.098 1.00 79.44 82 THR A N 1
ATOM 627 C CA . THR A 1 82 ? -1.582 10.239 9.801 1.00 79.44 82 THR A CA 1
ATOM 628 C C . THR A 1 82 ? -0.924 9.566 11.005 1.00 79.44 82 THR A C 1
ATOM 630 O O . THR A 1 82 ? 0.187 9.921 11.404 1.00 79.44 82 THR A O 1
ATOM 633 N N . VAL A 1 83 ? -1.563 8.528 11.548 1.00 88.81 83 VAL A N 1
ATOM 634 C CA . VAL A 1 83 ? -1.002 7.728 12.647 1.00 88.81 83 VAL A CA 1
ATOM 635 C C . VAL A 1 83 ? -0.344 6.476 12.082 1.00 88.81 83 VAL A C 1
ATOM 637 O O . VAL A 1 83 ? -1.026 5.526 11.705 1.00 88.81 83 VAL A O 1
ATOM 640 N N . VAL A 1 84 ? 0.990 6.457 12.035 1.00 91.44 84 VAL A N 1
ATOM 641 C CA . VAL A 1 84 ? 1.762 5.274 11.623 1.00 91.44 84 VAL A CA 1
ATOM 642 C C . VAL A 1 84 ? 1.712 4.213 12.721 1.00 91.44 84 VAL A C 1
ATOM 644 O O . VAL A 1 84 ? 2.123 4.464 13.852 1.00 91.44 84 VAL A O 1
ATOM 647 N N . VAL A 1 85 ? 1.252 3.012 12.373 1.00 92.88 85 VAL A N 1
ATOM 648 C CA . VAL A 1 85 ? 1.096 1.884 13.308 1.00 92.88 85 VAL A CA 1
ATOM 649 C C . VAL A 1 85 ? 2.221 0.860 13.185 1.00 92.88 85 VAL A C 1
ATOM 651 O O . VAL A 1 85 ? 2.565 0.197 14.161 1.00 92.88 85 VAL A O 1
ATOM 654 N N . ALA A 1 86 ? 2.829 0.730 12.003 1.00 93.56 86 ALA A N 1
ATOM 655 C CA . ALA A 1 86 ? 3.942 -0.186 11.780 1.00 93.56 86 ALA A CA 1
ATOM 656 C C . ALA A 1 86 ? 4.778 0.213 10.560 1.00 93.56 86 ALA A C 1
ATOM 658 O O . ALA A 1 86 ? 4.277 0.815 9.612 1.00 93.56 86 ALA A O 1
ATOM 659 N N . LYS A 1 87 ? 6.050 -0.195 10.554 1.00 95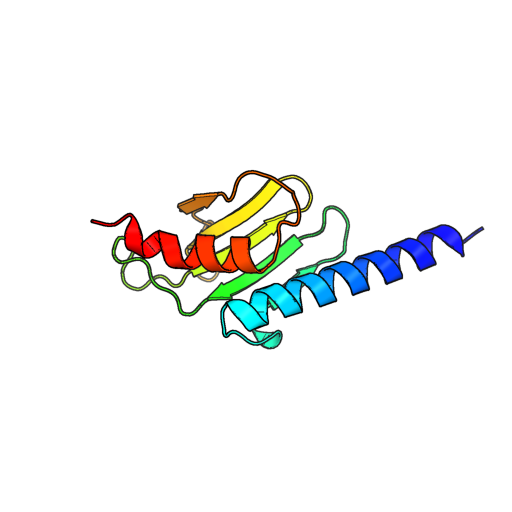.12 87 LYS A N 1
ATOM 660 C CA . LYS A 1 87 ? 6.975 -0.016 9.430 1.00 95.12 87 LYS A CA 1
ATOM 661 C C . LYS A 1 87 ? 7.495 -1.366 8.941 1.00 95.12 87 LYS A C 1
ATOM 663 O O . LYS A 1 87 ? 7.903 -2.201 9.749 1.00 95.12 87 LYS A O 1
ATOM 668 N N . LEU A 1 88 ? 7.534 -1.557 7.624 1.00 95.81 88 LEU A N 1
ATOM 669 C CA . LEU A 1 88 ? 8.247 -2.667 7.005 1.00 95.81 88 LEU A CA 1
ATOM 670 C C . LEU A 1 88 ? 9.707 -2.259 6.794 1.00 95.81 88 LEU A C 1
ATOM 672 O O . LEU A 1 88 ? 10.025 -1.379 5.998 1.00 95.81 88 LEU A O 1
ATOM 676 N N . HIS A 1 89 ? 10.607 -2.897 7.535 1.00 90.62 89 HIS A N 1
ATOM 677 C CA . HIS A 1 89 ? 12.042 -2.666 7.410 1.00 90.62 89 HIS A CA 1
ATOM 678 C C . HIS A 1 89 ? 12.654 -3.563 6.330 1.00 90.62 89 HIS A C 1
ATOM 680 O O . HIS A 1 89 ? 12.230 -4.705 6.153 1.00 90.62 89 HIS A O 1
ATOM 686 N N . GLY A 1 90 ? 13.697 -3.073 5.657 1.00 88.62 90 GLY A N 1
ATOM 687 C CA . GLY A 1 90 ? 14.441 -3.834 4.656 1.00 88.62 90 GLY A CA 1
ATOM 688 C C . GLY A 1 90 ? 14.648 -3.035 3.376 1.00 88.62 90 GLY A C 1
ATOM 689 O O . GLY A 1 90 ? 14.985 -1.854 3.432 1.00 88.62 90 GLY A O 1
ATOM 690 N N . ALA A 1 91 ? 14.474 -3.701 2.234 1.00 87.25 91 ALA A N 1
ATOM 691 C CA . ALA A 1 91 ? 14.557 -3.061 0.927 1.00 87.25 91 ALA A CA 1
ATOM 692 C C . ALA A 1 91 ? 13.489 -1.968 0.776 1.00 87.25 91 ALA A C 1
ATOM 694 O O . ALA A 1 91 ? 12.374 -2.121 1.268 1.00 87.25 91 ALA A O 1
ATOM 695 N N . GLU A 1 92 ? 13.824 -0.906 0.045 1.00 86.94 92 GLU A N 1
ATOM 696 C CA . GLU A 1 92 ? 12.908 0.197 -0.269 1.00 86.94 92 GLU A CA 1
ATOM 697 C C . GLU A 1 92 ? 11.675 -0.302 -1.038 1.00 86.94 92 GLU A C 1
ATOM 699 O O . GLU A 1 92 ? 10.543 0.006 -0.679 1.00 86.94 92 GLU A O 1
ATOM 704 N N . ARG A 1 93 ? 11.888 -1.151 -2.052 1.00 92.19 93 ARG A N 1
ATOM 705 C CA . ARG A 1 93 ? 10.839 -1.845 -2.812 1.00 92.19 93 ARG A CA 1
ATOM 706 C C . ARG A 1 93 ? 11.009 -3.357 -2.642 1.00 92.19 93 ARG A C 1
ATOM 708 O O . ARG A 1 93 ? 11.649 -3.997 -3.478 1.00 92.19 93 ARG A O 1
ATOM 715 N N . PRO A 1 94 ? 10.522 -3.933 -1.529 1.00 94.19 94 PRO A N 1
ATOM 716 C CA . PRO A 1 94 ? 10.609 -5.367 -1.285 1.00 94.19 94 PRO A CA 1
ATOM 717 C C . PRO A 1 94 ? 9.676 -6.133 -2.231 1.00 94.19 94 PRO A C 1
ATOM 719 O O . PRO A 1 94 ? 8.812 -5.541 -2.877 1.00 94.19 94 PRO A O 1
ATOM 722 N N . ASP A 1 95 ? 9.813 -7.458 -2.286 1.00 96.75 95 ASP A N 1
ATOM 723 C CA . ASP A 1 95 ? 8.888 -8.307 -3.045 1.00 96.75 95 ASP A CA 1
ATOM 724 C C . ASP A 1 95 ? 7.421 -8.003 -2.654 1.00 96.75 95 ASP A C 1
ATOM 726 O O . ASP A 1 95 ? 7.125 -7.925 -1.455 1.00 96.75 95 ASP A O 1
ATOM 730 N N . PRO A 1 96 ? 6.485 -7.844 -3.611 1.00 97.69 96 PRO A N 1
ATOM 731 C CA . PRO A 1 96 ? 5.079 -7.570 -3.305 1.00 97.69 96 PRO A CA 1
ATOM 732 C C . PRO A 1 96 ? 4.433 -8.567 -2.321 1.00 97.69 96 PRO A C 1
ATOM 734 O O . PRO A 1 96 ? 3.532 -8.204 -1.564 1.00 97.69 96 PRO A O 1
ATOM 737 N N . ALA A 1 97 ? 4.905 -9.818 -2.273 1.00 96.62 97 ALA A N 1
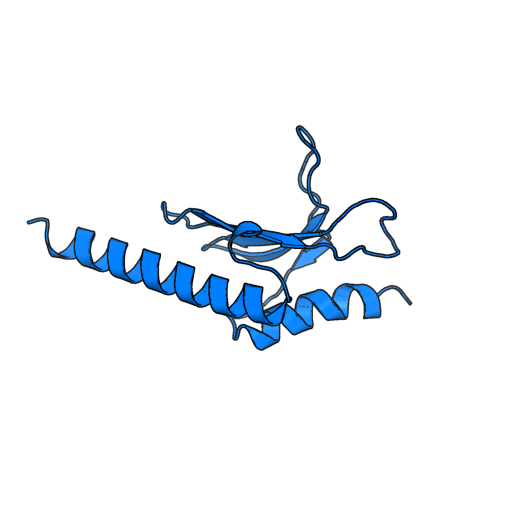ATOM 738 C CA . ALA A 1 97 ? 4.509 -10.816 -1.278 1.00 96.62 97 ALA A CA 1
ATOM 739 C C . ALA A 1 97 ? 4.850 -10.419 0.147 1.00 96.62 97 ALA A C 1
ATOM 741 O O . ALA A 1 97 ? 4.071 -10.680 1.064 1.00 96.62 97 ALA A O 1
ATOM 742 N N . MET A 1 98 ? 6.016 -9.811 0.327 1.00 97.12 98 MET A N 1
ATOM 743 C CA . MET A 1 98 ? 6.488 -9.362 1.624 1.00 97.12 98 MET A CA 1
ATOM 744 C C . MET A 1 98 ? 5.634 -8.204 2.136 1.00 97.12 98 MET A C 1
ATOM 746 O O . MET A 1 98 ? 5.280 -8.198 3.312 1.00 97.12 98 MET A O 1
ATOM 750 N N . VAL A 1 99 ? 5.236 -7.288 1.248 1.00 97.12 99 VAL A N 1
ATOM 751 C CA . VAL A 1 99 ? 4.329 -6.179 1.579 1.00 97.12 99 VAL A CA 1
ATOM 752 C C . VAL A 1 99 ? 2.954 -6.702 1.999 1.00 97.12 99 VAL A C 1
ATOM 754 O O . VAL A 1 99 ? 2.454 -6.340 3.061 1.00 97.12 99 VAL A O 1
ATOM 757 N N . ALA A 1 100 ? 2.371 -7.624 1.227 1.00 95.19 100 ALA A N 1
ATOM 758 C CA . ALA A 1 100 ? 1.078 -8.218 1.571 1.00 95.19 100 ALA A CA 1
ATOM 759 C C . ALA A 1 100 ? 1.127 -8.992 2.900 1.00 95.19 100 ALA A C 1
ATOM 761 O O . ALA A 1 100 ? 0.248 -8.847 3.747 1.00 95.19 100 ALA A O 1
ATOM 762 N N . ARG A 1 101 ? 2.189 -9.780 3.123 1.00 94.94 101 ARG A N 1
ATOM 763 C CA . ARG A 1 101 ? 2.393 -10.502 4.387 1.00 94.94 101 ARG A CA 1
ATOM 764 C C . ARG A 1 101 ? 2.545 -9.553 5.571 1.00 94.94 101 ARG A C 1
ATOM 766 O O . ARG A 1 101 ? 2.024 -9.845 6.642 1.00 94.94 101 ARG A O 1
ATOM 773 N N . PHE A 1 102 ? 3.248 -8.441 5.380 1.00 95.38 102 PHE A N 1
ATOM 774 C CA . PHE A 1 102 ? 3.378 -7.410 6.399 1.00 95.38 102 PHE A CA 1
ATOM 775 C C . PHE A 1 102 ? 2.003 -6.893 6.837 1.00 95.38 102 PHE A C 1
ATOM 777 O O . PHE A 1 102 ? 1.725 -6.946 8.033 1.00 95.38 102 PHE A O 1
ATOM 784 N N . VAL A 1 103 ? 1.125 -6.516 5.897 1.00 93.75 103 VAL A N 1
ATOM 785 C CA . VAL A 1 103 ? -0.242 -6.047 6.205 1.00 93.75 103 VAL A CA 1
ATOM 786 C C . VAL A 1 103 ? -1.050 -7.110 6.952 1.00 93.75 103 VAL A C 1
ATOM 788 O O . VAL A 1 103 ? -1.614 -6.817 8.002 1.00 93.75 103 VAL A O 1
ATOM 791 N N . MET A 1 104 ? -1.055 -8.358 6.470 1.00 90.94 104 MET A N 1
ATOM 792 C CA . MET A 1 104 ? -1.796 -9.449 7.123 1.00 90.94 104 MET A CA 1
ATOM 793 C C . MET A 1 104 ? -1.320 -9.701 8.564 1.00 90.94 104 MET A C 1
ATOM 795 O O . MET A 1 104 ? -2.134 -9.970 9.445 1.00 90.94 104 MET A O 1
ATOM 799 N N . SER A 1 105 ? -0.018 -9.547 8.827 1.00 92.06 105 SER A N 1
ATOM 800 C CA . SER A 1 105 ? 0.556 -9.774 10.160 1.00 92.06 105 SER A CA 1
ATOM 801 C C . SER A 1 105 ? 0.176 -8.724 11.208 1.00 92.06 105 SER A C 1
ATOM 803 O O . SER A 1 105 ? 0.387 -8.948 12.401 1.00 92.06 105 SER A O 1
ATOM 805 N N . LEU A 1 106 ? -0.388 -7.581 10.795 1.00 89.50 106 LEU A N 1
ATOM 806 C CA . LEU A 1 106 ? -0.764 -6.511 11.723 1.00 89.50 106 LEU A CA 1
ATOM 807 C C . LEU A 1 106 ? -1.914 -6.927 12.649 1.00 89.50 106 LEU A C 1
ATOM 809 O O . LEU A 1 106 ? -1.944 -6.493 13.797 1.00 89.50 106 LEU A O 1
ATOM 813 N N . ASN A 1 107 ? -2.793 -7.823 12.189 1.00 78.75 107 ASN A N 1
ATOM 814 C CA . ASN A 1 107 ? -3.855 -8.408 13.015 1.00 78.75 107 ASN A CA 1
ATOM 815 C C . ASN A 1 107 ? -3.392 -9.637 13.810 1.00 78.75 107 ASN A C 1
ATOM 817 O O . ASN A 1 107 ? -3.984 -9.972 14.828 1.00 78.75 107 ASN A O 1
ATOM 821 N N . GLU A 1 108 ? -2.293 -10.280 13.414 1.00 74.06 108 GLU A N 1
ATOM 822 C CA . GLU A 1 108 ? -1.739 -11.429 14.145 1.00 74.06 108 GLU A CA 1
ATOM 823 C C . GLU A 1 108 ? -0.983 -11.009 15.419 1.00 74.06 108 GLU A C 1
ATOM 825 O O . GLU A 1 108 ? -0.802 -11.818 16.325 1.00 74.06 108 GLU A O 1
ATOM 830 N N . LYS A 1 109 ? -0.538 -9.747 15.511 1.00 52.12 109 LYS A N 1
ATOM 831 C CA . LYS A 1 109 ? 0.192 -9.203 16.673 1.00 52.12 109 LYS A CA 1
ATOM 832 C C . LYS A 1 109 ? -0.690 -8.517 17.725 1.00 52.12 109 LYS A C 1
ATOM 834 O O . LYS A 1 109 ? -0.153 -7.933 18.663 1.00 52.12 109 LYS A O 1
ATOM 839 N N . ALA A 1 110 ? -2.014 -8.574 17.585 1.00 44.78 110 ALA A N 1
ATOM 840 C CA . ALA A 1 110 ? -2.966 -8.007 18.543 1.00 44.78 110 ALA A CA 1
ATOM 841 C C . ALA A 1 110 ? -3.530 -9.042 19.545 1.00 44.78 110 ALA A C 1
ATOM 843 O O . ALA A 1 110 ? -4.614 -8.827 20.084 1.00 44.78 110 ALA A O 1
ATOM 844 N N . GLY A 1 111 ? -2.805 -10.144 19.788 1.00 38.06 111 GLY A N 1
ATOM 845 C CA . GLY A 1 111 ? -3.129 -11.181 20.779 1.00 38.06 111 GLY A CA 1
ATOM 846 C C . GLY A 1 111 ? -2.082 -11.298 21.876 1.00 38.06 111 GLY A C 1
ATOM 847 O O . GLY A 1 111 ? -0.878 -11.233 21.540 1.00 38.06 111 GLY A O 1
#

Secondary structure (DSSP, 8-state):
--HHHHHHHHHHHHHHHHHHHHHHHHHT--GGGEEEE-SSSPEEEEEEEEE-TTSTT-EEEEEEETTTEEEEEE---TTPPPEEEEE--S-SS--HHHHHHHHHHHHHT--

Radius of gyration: 14.94 Å; chains: 1; bounding box: 34×29×45 Å

pLDDT: mean 87.17, std 12.98, range [38.06, 98.38]

Organism: Kibdelosporangium aridum (NCBI:txid2030)